Protein AF-A0A7S1C649-F1 (afdb_monomer_lite)

Structure (mmCIF, N/CA/C/O backbone):
data_AF-A0A7S1C649-F1
#
_entry.id   AF-A0A7S1C649-F1
#
loop_
_atom_site.group_PDB
_atom_site.id
_atom_site.type_symbol
_atom_site.label_atom_id
_atom_site.label_alt_id
_atom_site.label_comp_id
_atom_site.label_asym_id
_atom_site.label_entity_id
_atom_site.label_seq_id
_atom_site.pdbx_PDB_ins_code
_atom_site.Cartn_x
_atom_site.Cartn_y
_atom_site.Cartn_z
_atom_site.occupancy
_atom_site.B_iso_or_equiv
_atom_site.auth_seq_id
_atom_site.auth_comp_id
_atom_site.auth_asym_id
_atom_site.auth_atom_id
_atom_site.pdbx_PDB_model_num
ATOM 1 N N . GLY A 1 1 ? 18.032 -25.845 -44.531 1.00 39.97 1 GLY A N 1
ATOM 2 C CA . GLY A 1 1 ? 18.322 -24.751 -43.590 1.00 39.97 1 GLY A CA 1
ATOM 3 C C . GLY A 1 1 ? 17.434 -23.584 -43.937 1.00 39.97 1 GLY A C 1
ATOM 4 O O . GLY A 1 1 ? 17.631 -23.000 -44.990 1.00 39.97 1 GLY A O 1
ATOM 5 N N . GLY A 1 2 ? 16.410 -23.319 -43.126 1.00 42.88 2 GLY A N 1
ATOM 6 C CA . GLY A 1 2 ? 15.547 -22.150 -43.294 1.00 42.88 2 GLY A CA 1
ATOM 7 C C . GLY A 1 2 ? 16.139 -20.984 -42.515 1.00 42.88 2 GLY A C 1
ATOM 8 O O . GLY A 1 2 ? 16.253 -21.066 -41.295 1.00 42.88 2 GLY A O 1
ATOM 9 N N . ALA A 1 3 ? 16.570 -19.943 -43.223 1.00 55.69 3 ALA A N 1
ATOM 10 C CA . ALA A 1 3 ? 17.047 -18.710 -42.618 1.00 55.69 3 ALA A CA 1
ATOM 11 C C . ALA A 1 3 ? 15.863 -17.982 -41.966 1.00 55.69 3 ALA A C 1
ATOM 13 O O . ALA A 1 3 ? 14.916 -17.589 -42.647 1.00 55.69 3 ALA A O 1
ATOM 14 N N . VAL A 1 4 ? 15.916 -17.828 -40.644 1.00 62.75 4 VAL A N 1
ATOM 15 C CA . VAL A 1 4 ? 15.005 -16.952 -39.904 1.00 62.75 4 VAL A CA 1
ATOM 16 C C . VAL A 1 4 ? 15.317 -15.512 -40.334 1.00 62.75 4 VAL A C 1
ATOM 18 O O . VAL A 1 4 ? 16.488 -15.126 -40.296 1.00 62.75 4 VAL A O 1
ATOM 21 N N . PRO A 1 5 ? 14.331 -14.719 -40.792 1.00 55.03 5 PRO A N 1
ATOM 22 C CA . PRO A 1 5 ? 14.590 -13.365 -41.260 1.00 55.03 5 PRO A CA 1
ATOM 23 C C . PRO A 1 5 ? 15.141 -12.512 -40.112 1.00 55.03 5 PRO A C 1
ATOM 25 O O . PRO A 1 5 ? 14.540 -12.422 -39.042 1.00 55.03 5 PRO A O 1
ATOM 28 N N . ALA A 1 6 ? 16.279 -11.860 -40.359 1.00 56.81 6 ALA A N 1
ATOM 29 C CA . ALA A 1 6 ? 17.051 -11.036 -39.423 1.00 56.81 6 ALA A CA 1
ATOM 30 C C . ALA A 1 6 ? 16.337 -9.750 -38.938 1.00 56.81 6 ALA A C 1
ATOM 32 O O . ALA A 1 6 ? 16.978 -8.820 -38.458 1.00 56.81 6 ALA A O 1
ATOM 33 N N . SER A 1 7 ? 15.010 -9.677 -39.057 1.00 55.66 7 SER A N 1
ATOM 34 C CA . SER A 1 7 ? 14.184 -8.571 -38.557 1.00 55.66 7 SER A CA 1
ATOM 35 C C . SER A 1 7 ? 13.708 -8.780 -37.115 1.00 55.66 7 SER A C 1
ATOM 37 O O . SER A 1 7 ? 13.057 -7.905 -36.553 1.00 55.66 7 SER A O 1
ATOM 39 N N . ALA A 1 8 ? 14.036 -9.914 -36.496 1.00 57.38 8 ALA A N 1
ATOM 40 C CA . ALA A 1 8 ? 13.666 -10.235 -35.125 1.00 57.38 8 ALA A CA 1
ATOM 41 C C . ALA A 1 8 ? 14.913 -10.310 -34.236 1.00 57.38 8 ALA A C 1
ATOM 43 O O . ALA A 1 8 ? 15.452 -11.394 -34.069 1.00 57.38 8 ALA A O 1
ATOM 44 N N . MET A 1 9 ? 15.392 -9.173 -33.712 1.00 60.62 9 MET A N 1
ATOM 45 C CA . MET A 1 9 ? 16.090 -9.049 -32.408 1.00 60.62 9 MET A CA 1
ATOM 46 C C . MET A 1 9 ? 16.829 -7.707 -32.275 1.00 60.62 9 MET A C 1
ATOM 48 O O . MET A 1 9 ? 18.011 -7.647 -31.957 1.00 60.62 9 MET A O 1
ATOM 52 N N . THR A 1 10 ? 16.138 -6.584 -32.434 1.00 66.56 10 THR A N 1
ATOM 53 C CA . THR A 1 10 ? 16.530 -5.393 -31.665 1.00 66.56 10 THR A CA 1
ATOM 54 C C . THR A 1 10 ? 15.627 -5.341 -30.448 1.00 66.56 10 THR A C 1
ATOM 56 O O . THR A 1 10 ? 14.518 -4.814 -30.511 1.00 66.56 10 THR A O 1
ATOM 59 N N . LEU A 1 11 ? 16.075 -5.967 -29.355 1.00 69.38 11 LEU A N 1
ATOM 60 C CA . LEU A 1 11 ? 15.420 -5.866 -28.054 1.00 69.38 11 LEU A CA 1
ATOM 61 C C . LEU A 1 11 ? 15.352 -4.389 -27.665 1.00 69.38 11 LEU A C 1
ATOM 63 O O . LEU A 1 11 ? 16.375 -3.744 -27.438 1.00 69.38 11 LEU A O 1
ATOM 67 N N . ASN A 1 12 ? 14.139 -3.846 -27.612 1.00 83.00 12 ASN A N 1
ATOM 68 C CA . ASN A 1 12 ? 13.915 -2.482 -27.164 1.00 83.00 12 ASN A CA 1
ATOM 69 C C . ASN A 1 12 ? 14.004 -2.445 -25.633 1.00 83.00 12 ASN A C 1
ATOM 71 O O . ASN A 1 12 ? 12.995 -2.546 -24.934 1.00 83.00 12 ASN A O 1
ATOM 75 N N . THR A 1 13 ? 15.227 -2.326 -25.118 1.00 87.12 13 THR A N 1
ATOM 76 C CA . THR A 1 13 ? 15.520 -2.356 -23.677 1.00 87.12 13 THR A CA 1
ATOM 77 C C . THR A 1 13 ? 14.737 -1.297 -22.906 1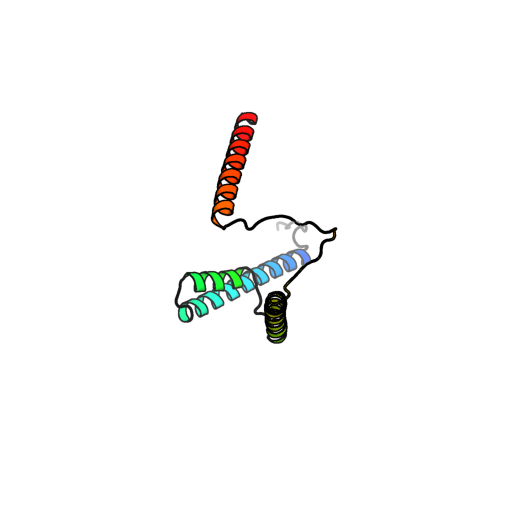.00 87.12 13 THR A C 1
ATOM 79 O O . THR A 1 13 ? 14.174 -1.602 -21.866 1.00 87.12 13 THR A O 1
ATOM 82 N N . LYS A 1 14 ? 14.566 -0.094 -23.467 1.00 88.56 14 LYS A N 1
ATOM 83 C CA . LYS A 1 14 ? 13.781 0.990 -22.849 1.00 88.56 14 LYS A CA 1
ATOM 84 C C . LYS A 1 14 ? 12.291 0.676 -22.722 1.00 88.56 14 LYS A C 1
ATOM 86 O O . LYS A 1 14 ? 11.599 1.263 -21.893 1.00 88.56 14 LYS A O 1
ATOM 91 N N . HIS A 1 15 ? 11.745 -0.143 -23.618 1.00 86.88 15 HIS A N 1
ATOM 92 C CA . HIS A 1 15 ? 10.364 -0.607 -23.499 1.00 86.88 15 HIS A CA 1
ATOM 93 C C . HIS A 1 15 ? 10.258 -1.657 -22.395 1.00 86.88 15 HIS A C 1
ATOM 95 O O . HIS A 1 15 ? 9.438 -1.512 -21.495 1.00 86.88 15 HIS A O 1
ATOM 101 N N . LEU A 1 16 ? 11.161 -2.638 -22.418 1.00 88.12 16 LEU A N 1
ATOM 102 C CA . LEU A 1 16 ? 11.224 -3.700 -21.420 1.00 88.12 16 LEU A CA 1
ATOM 103 C C . LEU A 1 16 ? 11.441 -3.152 -20.000 1.00 88.12 16 LEU A C 1
ATOM 105 O O . LEU A 1 16 ? 10.763 -3.563 -19.070 1.00 88.12 16 LEU A O 1
ATOM 109 N N . GLU A 1 17 ? 12.329 -2.174 -19.827 1.00 92.06 17 GLU A N 1
ATOM 110 C CA . GLU A 1 17 ? 12.572 -1.497 -18.546 1.00 92.06 17 GLU A CA 1
ATOM 111 C C . GLU A 1 17 ? 11.313 -0.811 -18.002 1.00 92.06 17 GLU A C 1
ATOM 113 O O . GLU A 1 17 ? 11.055 -0.854 -16.801 1.00 92.06 17 GLU A O 1
ATOM 118 N N . ARG A 1 18 ? 10.498 -0.203 -18.874 1.00 93.12 18 ARG A N 1
ATOM 119 C CA . ARG A 1 18 ? 9.234 0.428 -18.467 1.00 93.12 18 ARG A CA 1
ATOM 120 C C . ARG A 1 18 ? 8.210 -0.603 -18.008 1.00 93.12 18 ARG A C 1
ATOM 122 O O . ARG A 1 18 ? 7.574 -0.394 -16.979 1.00 93.12 18 ARG A O 1
ATOM 129 N N . GLU A 1 19 ? 8.074 -1.705 -18.738 1.00 92.06 19 GLU A N 1
ATOM 130 C CA . GLU A 1 19 ? 7.186 -2.806 -18.352 1.00 92.06 19 GLU A CA 1
ATOM 131 C C . GLU A 1 19 ? 7.620 -3.435 -17.025 1.00 92.06 19 GLU A C 1
ATOM 133 O O . GLU A 1 19 ? 6.793 -3.632 -16.136 1.00 92.06 19 GLU A O 1
ATOM 138 N N . LEU A 1 20 ? 8.923 -3.675 -16.853 1.00 93.81 20 LEU A N 1
ATOM 139 C CA . LEU A 1 20 ? 9.480 -4.206 -15.610 1.00 93.81 20 LEU A CA 1
ATOM 140 C C . LEU A 1 20 ? 9.240 -3.261 -14.432 1.00 93.81 20 LEU A C 1
ATOM 142 O O . LEU A 1 20 ? 8.791 -3.710 -13.380 1.00 93.81 20 LEU A O 1
ATOM 146 N N . ASN A 1 21 ? 9.479 -1.959 -14.601 1.00 94.00 21 ASN A N 1
ATOM 147 C CA . ASN A 1 21 ? 9.219 -0.982 -13.544 1.00 94.00 21 ASN A CA 1
ATOM 148 C C . ASN A 1 21 ? 7.736 -0.941 -13.162 1.00 94.00 21 ASN A C 1
ATOM 150 O O . ASN A 1 21 ? 7.414 -0.985 -11.977 1.00 94.00 21 ASN A O 1
ATOM 154 N N . SER A 1 22 ? 6.832 -0.948 -14.144 1.00 93.25 22 SER A N 1
ATOM 155 C CA . SER A 1 22 ? 5.390 -0.980 -13.885 1.00 93.25 22 SER A CA 1
ATOM 156 C C . SER A 1 22 ? 4.958 -2.252 -13.142 1.00 93.25 22 SER A C 1
ATOM 158 O O . SER A 1 22 ? 4.165 -2.185 -12.196 1.00 93.25 22 SER A O 1
ATOM 160 N N . ALA A 1 23 ? 5.515 -3.409 -13.508 1.00 93.19 23 ALA A N 1
ATOM 161 C CA . ALA A 1 23 ? 5.252 -4.669 -12.819 1.00 93.19 23 ALA A CA 1
ATOM 162 C C . ALA A 1 23 ? 5.764 -4.647 -11.367 1.00 93.19 23 ALA A C 1
ATOM 164 O O . ALA A 1 23 ? 5.054 -5.072 -10.456 1.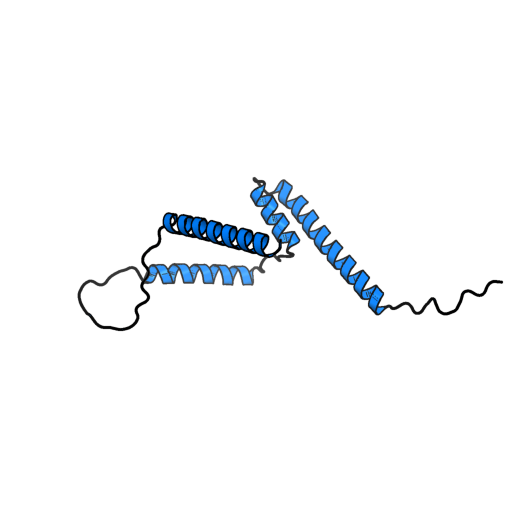00 93.19 23 ALA A O 1
ATOM 165 N N . ILE A 1 24 ? 6.961 -4.099 -11.135 1.00 95.00 24 ILE A N 1
ATOM 166 C CA . ILE A 1 24 ? 7.544 -3.954 -9.793 1.00 95.00 24 ILE A CA 1
ATOM 167 C C . ILE A 1 24 ? 6.691 -3.028 -8.921 1.00 95.00 24 ILE A C 1
ATOM 169 O O . ILE A 1 24 ? 6.433 -3.346 -7.762 1.00 95.00 24 ILE A O 1
ATOM 173 N N . GLU A 1 25 ? 6.249 -1.888 -9.449 1.00 92.75 25 GLU A N 1
ATOM 174 C CA . GLU A 1 25 ? 5.397 -0.944 -8.717 1.00 92.75 25 GLU A CA 1
ATOM 175 C C . GLU A 1 25 ? 4.049 -1.565 -8.343 1.00 92.75 25 GLU A C 1
ATOM 177 O O . GLU A 1 25 ? 3.595 -1.436 -7.204 1.00 92.75 25 GLU A O 1
ATOM 182 N N . THR A 1 26 ? 3.448 -2.308 -9.273 1.00 92.31 26 THR A N 1
ATOM 183 C CA . THR A 1 26 ? 2.195 -3.032 -9.034 1.00 92.31 26 THR A CA 1
ATOM 184 C C . THR A 1 26 ? 2.362 -4.069 -7.926 1.00 92.31 26 THR A C 1
ATOM 186 O O . THR A 1 26 ? 1.547 -4.126 -7.003 1.00 92.31 26 THR A O 1
ATOM 189 N N . GLU A 1 27 ? 3.442 -4.853 -7.965 1.00 92.75 27 GLU A N 1
ATOM 190 C CA . GLU A 1 27 ? 3.705 -5.866 -6.942 1.00 92.75 27 GLU A CA 1
ATOM 191 C C . GLU A 1 27 ? 4.000 -5.238 -5.576 1.00 92.75 27 GLU A C 1
ATOM 193 O O . GLU A 1 27 ? 3.499 -5.713 -4.559 1.00 92.75 27 GLU A O 1
ATOM 198 N N . ARG A 1 28 ? 4.736 -4.121 -5.531 1.00 91.62 28 ARG A N 1
ATOM 199 C CA . ARG A 1 28 ? 4.963 -3.372 -4.285 1.00 91.62 28 ARG A CA 1
ATOM 200 C C . ARG A 1 28 ? 3.653 -2.927 -3.646 1.00 91.62 28 ARG A C 1
ATOM 202 O O . ARG A 1 28 ? 3.472 -3.135 -2.447 1.00 91.62 28 ARG A O 1
ATOM 209 N N . ARG A 1 29 ? 2.734 -2.366 -4.437 1.00 91.25 29 ARG A N 1
ATOM 210 C CA . ARG A 1 29 ? 1.412 -1.958 -3.946 1.00 91.25 29 ARG A CA 1
ATOM 211 C C . ARG A 1 29 ? 0.619 -3.158 -3.434 1.00 91.25 29 ARG A C 1
ATOM 213 O O . ARG A 1 29 ? 0.074 -3.108 -2.335 1.00 91.25 29 ARG A O 1
ATOM 220 N N . ARG A 1 30 ? 0.599 -4.258 -4.193 1.00 94.25 30 ARG A N 1
ATOM 221 C CA . ARG A 1 30 ? -0.085 -5.497 -3.800 1.00 94.25 30 ARG A CA 1
ATOM 222 C C . ARG A 1 30 ? 0.432 -6.024 -2.458 1.00 94.25 30 ARG A C 1
ATOM 224 O O . ARG A 1 30 ? -0.364 -6.322 -1.572 1.00 94.25 30 ARG A O 1
ATOM 231 N N . LEU A 1 31 ? 1.753 -6.084 -2.288 1.00 94.12 31 LEU A N 1
ATOM 232 C CA . LEU A 1 31 ? 2.389 -6.525 -1.046 1.00 94.12 31 LEU A CA 1
ATOM 233 C C . LEU A 1 31 ? 2.075 -5.594 0.130 1.00 94.12 31 LEU A C 1
ATOM 235 O O . LEU A 1 31 ? 1.765 -6.079 1.215 1.00 94.12 31 LEU A O 1
ATOM 239 N N . ALA A 1 32 ? 2.108 -4.274 -0.071 1.00 91.50 32 ALA A N 1
ATOM 240 C CA . ALA A 1 32 ? 1.773 -3.307 0.975 1.00 91.50 32 ALA A CA 1
ATOM 241 C C . ALA A 1 32 ? 0.326 -3.475 1.470 1.00 91.50 32 ALA A C 1
ATOM 243 O O . ALA A 1 32 ? 0.071 -3.476 2.677 1.00 91.50 32 ALA A O 1
ATOM 244 N N . VAL A 1 33 ? -0.608 -3.676 0.539 1.00 94.19 33 VAL A N 1
ATOM 245 C CA . VAL A 1 33 ? -2.020 -3.931 0.840 1.00 94.19 33 VAL A CA 1
ATOM 246 C C . VAL A 1 33 ? -2.197 -5.258 1.575 1.00 94.19 33 VAL A C 1
ATOM 248 O O . VAL A 1 33 ? -2.909 -5.306 2.576 1.00 94.19 33 VAL A O 1
ATOM 251 N N . ASP A 1 34 ? -1.539 -6.328 1.132 1.00 95.12 34 ASP A N 1
ATOM 252 C CA . ASP A 1 34 ? -1.617 -7.635 1.794 1.00 95.12 34 ASP A CA 1
ATOM 253 C C . ASP A 1 34 ? -1.057 -7.591 3.220 1.00 95.12 34 ASP A C 1
ATOM 255 O O . ASP A 1 34 ? -1.681 -8.108 4.146 1.00 95.12 34 ASP A O 1
ATOM 259 N N . GLU A 1 35 ? 0.083 -6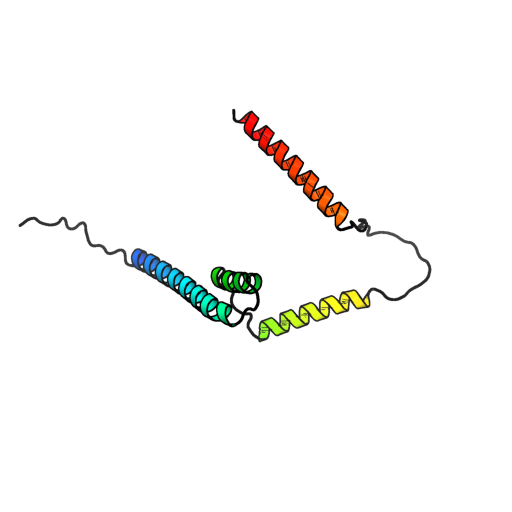.935 3.430 1.00 93.69 35 GLU A N 1
ATOM 260 C CA . GLU A 1 35 ? 0.648 -6.739 4.767 1.00 93.69 35 GLU A CA 1
ATOM 261 C C . GLU A 1 35 ? -0.267 -5.884 5.652 1.00 93.69 35 GLU A C 1
ATOM 263 O O . GLU A 1 35 ? -0.437 -6.181 6.838 1.00 93.69 35 GLU A O 1
ATOM 268 N N . MET A 1 36 ? -0.919 -4.861 5.089 1.00 94.06 36 MET A N 1
ATOM 269 C CA . MET A 1 36 ? -1.926 -4.093 5.818 1.00 94.06 36 MET A CA 1
ATOM 270 C C . MET A 1 36 ? -3.124 -4.961 6.200 1.00 94.06 36 MET A C 1
ATOM 272 O O . MET A 1 36 ? -3.534 -4.925 7.354 1.00 94.06 36 MET A O 1
ATOM 276 N N . LYS A 1 37 ? -3.647 -5.786 5.287 1.00 94.62 37 LYS A N 1
ATOM 277 C CA . LYS A 1 37 ? -4.748 -6.721 5.574 1.00 94.62 37 LYS A CA 1
ATOM 278 C C . LYS A 1 37 ? -4.376 -7.691 6.695 1.00 94.62 37 LYS A C 1
ATOM 280 O O . LYS A 1 37 ? -5.150 -7.854 7.637 1.00 94.62 37 LYS A O 1
ATOM 285 N N . LYS A 1 38 ? -3.179 -8.288 6.634 1.00 95.81 38 LYS A N 1
ATOM 286 C CA . LYS A 1 38 ? -2.663 -9.203 7.670 1.00 95.81 38 LYS A CA 1
ATOM 287 C C . LYS A 1 38 ? -2.541 -8.531 9.035 1.00 95.81 38 LYS A C 1
ATOM 289 O O . LYS A 1 38 ? -2.831 -9.154 10.050 1.00 95.81 38 LYS A O 1
ATOM 294 N N . ARG A 1 39 ? -2.117 -7.269 9.078 1.00 92.88 39 ARG A N 1
ATOM 295 C CA . ARG A 1 39 ? -2.037 -6.507 10.328 1.00 92.88 39 ARG A CA 1
ATOM 296 C C . ARG A 1 39 ? -3.430 -6.138 10.825 1.00 92.88 39 ARG A C 1
ATOM 298 O O . ARG A 1 39 ? -3.795 -6.491 11.940 1.00 92.88 39 ARG A O 1
ATOM 305 N N . ALA A 1 40 ? -4.221 -5.495 9.972 1.00 92.19 40 ALA A N 1
ATOM 306 C CA . ALA A 1 40 ? -5.525 -4.951 10.309 1.00 92.19 40 ALA A CA 1
ATOM 307 C C . ALA A 1 40 ? -6.478 -6.031 10.831 1.00 92.19 40 ALA A C 1
ATOM 309 O O . ALA A 1 40 ? -7.112 -5.805 11.851 1.00 92.19 40 ALA A O 1
ATOM 310 N N . VAL A 1 41 ? -6.498 -7.234 10.238 1.00 92.88 41 VAL A N 1
ATOM 311 C CA . VAL A 1 41 ? -7.384 -8.326 10.694 1.00 92.88 41 VAL A CA 1
ATOM 312 C C . VAL A 1 41 ? -7.170 -8.714 12.163 1.00 92.88 41 VAL A C 1
ATOM 314 O O . VAL A 1 41 ? -8.087 -9.220 12.800 1.00 92.88 41 VAL A O 1
ATOM 317 N N . THR A 1 42 ? -5.972 -8.479 12.709 1.00 94.50 42 THR A N 1
ATOM 318 C CA . THR A 1 42 ? -5.646 -8.792 14.109 1.00 94.50 42 THR A CA 1
ATOM 319 C C . THR A 1 42 ? -5.764 -7.584 15.036 1.00 94.50 42 THR A C 1
ATOM 321 O O . THR A 1 42 ? -5.936 -7.762 16.238 1.00 94.50 42 THR A O 1
ATOM 324 N N . THR A 1 43 ? -5.676 -6.363 14.503 1.00 92.75 43 THR A N 1
ATOM 325 C CA . THR A 1 43 ? -5.640 -5.134 15.309 1.00 92.75 43 THR A CA 1
ATOM 326 C C . THR A 1 43 ? -6.960 -4.371 15.355 1.00 92.75 43 THR A C 1
ATOM 328 O O . THR A 1 43 ? -7.181 -3.625 16.304 1.00 92.75 43 THR A O 1
ATOM 331 N N . THR A 1 44 ? -7.816 -4.482 14.338 1.00 93.75 44 THR A N 1
ATOM 332 C CA . THR A 1 44 ? -9.060 -3.698 14.256 1.00 93.75 44 THR A CA 1
ATOM 333 C C . THR A 1 44 ? -10.214 -4.399 14.955 1.00 93.75 44 THR A C 1
ATOM 335 O O . THR A 1 44 ? -10.378 -5.609 14.810 1.00 93.75 44 THR A O 1
ATOM 338 N N . ALA A 1 45 ? -11.054 -3.633 15.651 1.00 91.12 45 ALA A N 1
ATOM 339 C CA . ALA A 1 45 ? -12.244 -4.162 16.313 1.00 91.12 45 ALA A CA 1
ATOM 340 C C . ALA A 1 45 ? -13.468 -4.190 15.382 1.00 91.12 45 ALA A C 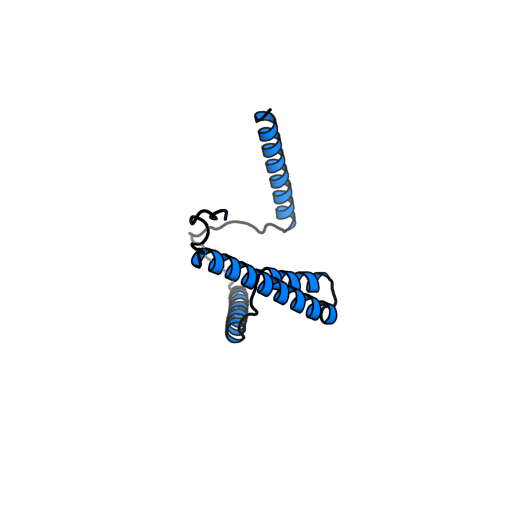1
ATOM 342 O O . ALA A 1 45 ? -14.407 -4.950 15.617 1.00 91.12 45 ALA A O 1
ATOM 343 N N . THR A 1 46 ? -13.463 -3.368 14.326 1.00 94.62 46 THR A N 1
ATOM 344 C CA . THR A 1 46 ? -14.586 -3.223 13.391 1.00 94.62 46 THR A CA 1
ATOM 345 C C . THR A 1 46 ? -14.152 -3.366 11.934 1.00 94.62 46 THR A C 1
ATOM 347 O O . THR A 1 46 ? -13.003 -3.112 11.569 1.00 94.62 46 THR A O 1
ATOM 350 N N . TYR A 1 47 ? -15.098 -3.761 11.079 1.00 92.56 47 TYR A N 1
ATOM 351 C CA . TYR A 1 47 ? -14.852 -3.880 9.642 1.00 92.56 47 TYR A CA 1
ATOM 352 C C . TYR A 1 47 ? -14.588 -2.523 8.978 1.00 92.56 47 TYR A C 1
ATOM 354 O O . TYR A 1 47 ? -13.748 -2.437 8.087 1.00 92.56 47 TYR A O 1
ATOM 362 N N . ASP A 1 48 ? -15.254 -1.460 9.428 1.00 93.75 48 ASP A N 1
ATOM 363 C CA . ASP A 1 48 ? -15.074 -0.122 8.856 1.00 93.75 48 ASP A CA 1
ATOM 364 C C . ASP A 1 48 ? -13.647 0.395 9.086 1.00 93.75 48 ASP A C 1
ATOM 366 O O . ASP A 1 48 ? -13.019 0.937 8.175 1.00 93.75 48 ASP A O 1
ATOM 370 N N . GLU A 1 49 ? -13.084 0.164 10.276 1.00 90.88 49 GLU A N 1
ATOM 371 C CA . GLU A 1 49 ? -11.676 0.461 10.569 1.00 90.88 49 GLU A CA 1
ATOM 372 C C . GLU A 1 49 ? -10.729 -0.345 9.678 1.00 90.88 49 GLU A C 1
ATOM 374 O O . GLU A 1 49 ? -9.788 0.212 9.110 1.00 90.88 49 GLU A O 1
ATOM 379 N N . PHE A 1 50 ? -10.998 -1.643 9.508 1.00 92.75 50 PHE A N 1
ATOM 380 C CA . PHE A 1 50 ? -10.236 -2.501 8.604 1.00 92.75 50 PHE A CA 1
ATOM 381 C C . PHE A 1 50 ? -10.263 -1.971 7.165 1.00 92.75 50 PHE A C 1
ATOM 383 O O . PHE A 1 50 ? -9.210 -1.796 6.550 1.00 92.75 50 PHE A O 1
ATOM 390 N N . ALA A 1 51 ? -11.452 -1.671 6.636 1.00 92.81 51 ALA A N 1
ATOM 391 C CA . ALA A 1 51 ? -11.637 -1.190 5.273 1.00 92.81 51 ALA A CA 1
ATOM 392 C C . ALA A 1 51 ? -10.904 0.137 5.040 1.00 92.81 51 ALA A C 1
ATOM 394 O O . ALA A 1 51 ? -10.242 0.306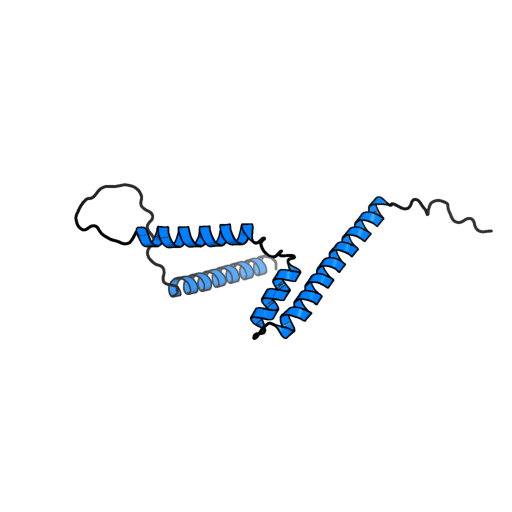 4.017 1.00 92.81 51 ALA A O 1
ATOM 395 N N . ASN A 1 52 ? -10.951 1.047 6.014 1.00 92.06 52 ASN A N 1
ATOM 396 C CA . ASN A 1 52 ? -10.245 2.321 5.937 1.00 92.06 52 ASN A CA 1
ATOM 397 C C . ASN A 1 52 ? -8.720 2.138 5.911 1.00 92.06 52 ASN A C 1
ATOM 399 O O . ASN A 1 52 ? -8.050 2.760 5.090 1.00 92.06 52 ASN A O 1
ATOM 403 N N . LEU A 1 53 ? -8.162 1.257 6.750 1.00 90.81 53 LEU A N 1
ATOM 404 C CA . LEU A 1 53 ? -6.720 0.979 6.757 1.00 90.81 53 LEU A CA 1
ATOM 405 C C . LEU A 1 53 ? -6.242 0.359 5.441 1.00 90.81 53 LEU A C 1
ATOM 407 O O . LEU A 1 53 ? -5.205 0.756 4.908 1.00 90.81 53 LEU A O 1
ATOM 411 N N . VAL A 1 54 ? -7.002 -0.598 4.908 1.00 93.31 54 VAL A N 1
ATOM 412 C CA . VAL A 1 54 ? -6.701 -1.238 3.622 1.00 93.31 54 VAL A CA 1
ATOM 413 C C . VAL A 1 54 ? -6.764 -0.222 2.486 1.00 93.31 54 VAL A C 1
ATOM 415 O O . VAL A 1 54 ? -5.843 -0.172 1.675 1.00 93.31 54 VAL A O 1
ATOM 418 N N . LYS A 1 55 ? -7.783 0.641 2.470 1.00 92.69 55 LYS A N 1
ATOM 419 C CA . LYS A 1 55 ? -7.925 1.698 1.465 1.00 92.69 55 LYS A CA 1
ATOM 420 C C . LYS A 1 55 ? -6.761 2.688 1.493 1.00 92.69 55 LYS A C 1
ATOM 422 O O . LYS A 1 55 ? -6.220 3.025 0.446 1.00 92.69 55 LYS A O 1
ATOM 427 N N . CYS A 1 56 ? -6.302 3.081 2.683 1.00 90.94 56 CYS A N 1
ATOM 428 C CA . CYS A 1 56 ? -5.104 3.912 2.810 1.00 90.94 56 CYS A CA 1
ATOM 429 C C . CYS A 1 56 ? -3.865 3.250 2.181 1.00 90.94 56 CYS A C 1
ATOM 431 O O . CYS A 1 56 ? -3.061 3.928 1.547 1.00 90.94 56 CYS A O 1
ATOM 433 N N . ALA A 1 57 ? -3.716 1.929 2.318 1.00 90.06 57 ALA A N 1
ATOM 434 C CA . ALA A 1 57 ? -2.622 1.200 1.681 1.00 90.06 57 ALA A CA 1
ATOM 435 C C . ALA A 1 57 ? -2.788 1.081 0.151 1.00 90.06 57 ALA A C 1
ATOM 437 O O . ALA A 1 57 ? -1.794 1.105 -0.570 1.00 90.06 57 ALA A O 1
ATOM 438 N N . GLU A 1 58 ? -4.018 0.973 -0.361 1.00 91.25 58 GLU A N 1
ATOM 439 C CA . GLU A 1 58 ? -4.309 0.917 -1.806 1.00 91.25 58 GLU A CA 1
ATOM 440 C C . GLU A 1 58 ? -4.010 2.242 -2.525 1.00 91.25 58 GLU A C 1
ATOM 442 O O . GLU A 1 58 ? -3.492 2.239 -3.649 1.00 91.25 58 GLU A O 1
ATOM 447 N N . ASP A 1 59 ? -4.284 3.357 -1.847 1.00 91.19 59 ASP A N 1
ATOM 448 C CA . ASP A 1 59 ? -4.011 4.721 -2.308 1.00 91.19 59 ASP A CA 1
ATOM 449 C C . ASP A 1 59 ? -2.537 5.139 -2.109 1.00 91.19 59 ASP A C 1
ATOM 451 O O . ASP A 1 59 ? -2.165 6.270 -2.419 1.00 91.19 59 ASP A O 1
ATOM 455 N N . ASP A 1 60 ? -1.686 4.227 -1.617 1.00 84.75 60 ASP A N 1
ATOM 456 C CA . ASP A 1 60 ? -0.256 4.446 -1.345 1.00 84.75 60 ASP A CA 1
ATOM 457 C C . ASP A 1 60 ? -0.009 5.637 -0.386 1.00 84.75 60 ASP A C 1
ATOM 459 O O . ASP A 1 60 ? 0.997 6.353 -0.459 1.00 84.75 60 ASP A O 1
ATOM 463 N N . LEU A 1 61 ? -0.961 5.869 0.531 1.00 81.88 61 LEU A N 1
ATOM 464 C CA . LEU A 1 61 ? -0.883 6.918 1.545 1.00 81.88 61 LEU A CA 1
ATOM 465 C C . LEU A 1 61 ? 0.169 6.533 2.584 1.00 81.88 61 LEU A C 1
ATOM 467 O O . LEU A 1 61 ? 0.000 5.603 3.378 1.00 81.88 61 LEU A O 1
ATOM 471 N N . LYS A 1 62 ? 1.272 7.281 2.595 1.00 73.62 62 LYS A N 1
ATOM 472 C CA . LYS A 1 62 ? 2.335 7.098 3.581 1.00 73.62 62 LYS A CA 1
ATOM 473 C C . LYS A 1 62 ? 1.873 7.590 4.954 1.00 73.62 62 LYS A C 1
ATOM 475 O O . LYS A 1 62 ? 1.236 8.643 5.034 1.00 73.62 62 LYS A O 1
ATOM 480 N N . PRO A 1 63 ? 2.221 6.877 6.040 1.00 68.06 63 PRO A N 1
ATOM 481 C CA . PRO A 1 63 ? 2.105 7.431 7.379 1.00 68.06 63 PRO A CA 1
ATOM 482 C C . PRO A 1 63 ? 2.858 8.760 7.427 1.00 68.06 63 PRO A C 1
ATOM 484 O O . PRO A 1 63 ? 3.982 8.840 6.930 1.00 68.06 63 PRO A O 1
ATOM 487 N N . LEU A 1 64 ? 2.228 9.787 7.997 1.00 71.19 64 LEU A N 1
ATOM 488 C CA . LEU A 1 64 ? 2.884 11.074 8.210 1.00 71.19 64 LEU A CA 1
ATOM 489 C C . LEU A 1 64 ? 4.153 10.862 9.027 1.00 71.19 64 LEU A C 1
ATOM 491 O O . LEU A 1 64 ? 4.145 10.121 10.016 1.00 71.19 64 LEU A O 1
ATOM 495 N N . ASP A 1 65 ? 5.222 11.545 8.634 1.00 74.00 65 ASP A N 1
ATOM 496 C CA . ASP A 1 65 ? 6.455 11.521 9.407 1.00 74.00 65 ASP A CA 1
ATOM 497 C C . ASP A 1 65 ? 6.180 12.151 10.792 1.00 74.00 65 ASP A C 1
ATOM 499 O O . ASP A 1 65 ? 5.350 13.067 10.899 1.00 74.00 65 ASP A O 1
ATOM 503 N N . PRO A 1 66 ? 6.830 11.720 11.891 1.00 70.00 66 PRO A N 1
ATOM 504 C CA . PRO A 1 66 ? 6.531 12.240 13.224 1.00 70.00 66 PRO A CA 1
ATOM 505 C C . PRO A 1 66 ? 6.645 13.769 13.310 1.00 70.00 66 PRO A C 1
ATOM 507 O O . PRO A 1 66 ? 5.839 14.408 13.989 1.00 70.00 66 PRO A O 1
ATOM 510 N N . GLY A 1 67 ? 7.574 14.373 12.559 1.00 70.75 67 GLY A N 1
ATOM 511 C CA . GLY A 1 67 ? 7.700 15.828 12.442 1.00 70.75 67 GLY A CA 1
ATOM 512 C C . GLY A 1 67 ? 6.498 16.496 11.762 1.00 70.75 67 GLY A C 1
ATOM 513 O O . GLY A 1 67 ? 6.031 17.540 12.218 1.00 70.75 67 GLY A O 1
ATOM 514 N N . GLU A 1 68 ? 5.939 15.878 10.722 1.00 70.56 68 GLU A N 1
ATOM 515 C CA . GLU A 1 68 ? 4.752 16.378 10.016 1.00 70.56 68 GLU A CA 1
ATOM 516 C C . GLU A 1 68 ? 3.493 16.248 10.880 1.00 70.56 68 GLU A C 1
ATOM 518 O O . GLU A 1 68 ? 2.664 17.160 10.919 1.00 70.56 68 GLU A O 1
ATOM 523 N N . SER A 1 69 ? 3.385 15.155 11.643 1.00 73.69 69 SER A N 1
ATOM 524 C CA . SER A 1 69 ? 2.279 14.934 12.580 1.00 73.69 69 SER A CA 1
ATOM 525 C C . SER A 1 69 ? 2.210 16.017 13.667 1.00 73.69 69 SER A C 1
ATOM 527 O O . SER A 1 69 ? 1.126 16.521 13.981 1.00 73.69 69 SER A O 1
ATOM 529 N N . PHE A 1 70 ? 3.367 16.449 14.187 1.00 72.38 70 PHE A N 1
ATOM 530 C CA . PHE A 1 70 ? 3.462 17.516 15.182 1.00 72.38 70 PHE A CA 1
ATOM 531 C C . PHE A 1 70 ? 2.992 18.855 14.611 1.00 72.38 70 PHE A C 1
ATOM 533 O O . PHE A 1 70 ? 2.188 19.547 15.237 1.00 72.38 70 PHE A O 1
ATOM 540 N N . VAL A 1 71 ? 3.432 19.199 13.397 1.00 73.69 71 VAL A N 1
ATOM 541 C CA . VAL A 1 71 ? 3.018 20.436 12.719 1.00 73.69 71 VAL A CA 1
ATOM 542 C C . VAL A 1 71 ? 1.513 20.436 12.449 1.00 73.69 71 VAL A C 1
ATOM 544 O O . VAL A 1 71 ? 0.850 21.452 12.679 1.00 73.69 71 VAL A O 1
ATOM 547 N N . LEU A 1 72 ? 0.950 19.307 12.010 1.00 73.81 72 LEU A N 1
ATOM 548 C CA . LEU A 1 72 ? -0.487 19.179 11.763 1.00 73.81 72 LEU A CA 1
ATOM 549 C C . LEU A 1 72 ? -1.295 19.338 13.060 1.00 73.81 72 LEU A C 1
ATOM 551 O O . LEU A 1 72 ? -2.250 20.113 13.110 1.00 73.81 72 LEU A O 1
ATOM 555 N N . SER A 1 73 ? -0.867 18.666 14.131 1.00 75.88 73 SER A N 1
ATOM 556 C CA . SER A 1 73 ? -1.502 18.737 15.452 1.00 75.88 73 SER A CA 1
ATOM 557 C C . SER A 1 73 ? -1.438 20.148 16.052 1.00 75.88 73 SER A C 1
ATOM 559 O O . SER A 1 73 ? -2.437 20.677 16.555 1.00 75.88 73 SER A O 1
ATOM 561 N N . HIS A 1 74 ? -0.290 20.818 15.922 1.00 72.81 74 HIS A N 1
ATOM 562 C CA . HIS A 1 74 ? -0.107 22.189 16.385 1.00 72.81 74 HIS A CA 1
ATOM 563 C C . HIS A 1 74 ? -0.992 23.172 15.601 1.00 72.81 74 HIS A C 1
ATOM 565 O O . HIS A 1 74 ? -1.658 24.021 16.194 1.00 72.81 74 HIS A O 1
ATOM 571 N N . ARG A 1 75 ? -1.100 23.010 14.275 1.00 67.50 75 ARG A N 1
ATOM 572 C CA . ARG A 1 75 ? -1.980 23.831 13.425 1.00 67.50 75 ARG A CA 1
ATOM 573 C C . ARG A 1 75 ? -3.462 23.667 13.756 1.00 67.50 75 ARG A C 1
ATOM 575 O O . ARG A 1 75 ? -4.179 24.668 13.809 1.00 67.50 75 ARG A O 1
ATOM 582 N N . ILE A 1 76 ? -3.919 22.442 14.013 1.00 73.19 76 ILE A N 1
ATOM 583 C CA . ILE A 1 76 ? -5.306 22.165 14.426 1.00 73.19 76 ILE A CA 1
ATOM 584 C C . ILE A 1 76 ? -5.597 22.785 15.804 1.00 73.19 76 ILE A C 1
ATOM 586 O O . ILE A 1 76 ? -6.681 23.317 16.039 1.00 73.19 76 ILE A O 1
ATOM 590 N N . SER A 1 77 ? -4.619 22.771 16.709 1.00 67.69 77 SER A N 1
ATOM 591 C CA . SER A 1 77 ? -4.759 23.354 18.049 1.00 67.69 77 SER A CA 1
ATOM 592 C C . SER A 1 77 ? -4.859 24.885 18.011 1.00 67.69 77 SER A C 1
ATOM 594 O O . SER A 1 77 ? -5.718 25.471 18.669 1.00 67.69 77 SER A O 1
ATOM 596 N N . VAL A 1 78 ? -4.044 25.547 17.184 1.00 64.12 78 VAL A N 1
ATOM 597 C CA . VAL A 1 78 ? -4.073 27.013 17.024 1.00 64.12 78 VAL A CA 1
ATOM 598 C C . VAL A 1 78 ? -5.380 27.488 16.378 1.00 64.12 78 VAL A C 1
ATOM 600 O O . VAL A 1 78 ? -5.941 28.500 16.795 1.00 64.12 78 VAL A O 1
ATOM 603 N N . SER A 1 79 ? -5.915 26.741 15.410 1.00 61.97 79 SER A N 1
ATOM 604 C CA . SER A 1 79 ? -7.176 27.097 14.742 1.00 61.97 79 SER A CA 1
ATOM 605 C C . SER A 1 79 ? -8.410 26.921 15.640 1.00 61.97 79 SER A C 1
ATOM 607 O O . SER A 1 79 ? -9.336 27.727 15.551 1.00 61.97 79 SER A O 1
ATOM 609 N N . LYS A 1 80 ? -8.406 25.962 16.578 1.00 59.78 80 LYS A N 1
ATOM 610 C CA . LYS A 1 80 ? -9.445 25.858 17.625 1.00 59.78 80 LYS A CA 1
ATOM 611 C C . LYS A 1 80 ? -9.379 27.010 18.637 1.00 59.78 80 LYS A C 1
ATOM 613 O O . LYS A 1 80 ? -10.421 27.530 19.032 1.00 59.78 80 LYS A O 1
ATOM 618 N N . ASN A 1 81 ? -8.177 27.454 19.008 1.00 56.34 81 ASN A N 1
ATOM 619 C CA . ASN A 1 81 ? -7.997 28.555 19.962 1.00 56.34 81 ASN A CA 1
ATOM 620 C C . ASN A 1 81 ? -8.338 29.930 19.363 1.00 56.34 81 ASN A C 1
ATOM 622 O O . ASN A 1 81 ? -8.895 30.769 20.067 1.00 56.34 81 ASN A O 1
ATOM 626 N N . ALA A 1 82 ? -8.084 30.147 18.069 1.00 58.09 82 ALA A N 1
ATOM 627 C CA . ALA A 1 82 ? -8.465 31.382 17.376 1.00 58.09 82 ALA A CA 1
ATOM 628 C C . ALA A 1 82 ? -9.993 31.561 17.260 1.00 58.09 82 ALA A C 1
ATOM 630 O O . ALA A 1 82 ? -10.490 32.684 17.311 1.00 58.09 82 ALA A O 1
ATOM 631 N N . ALA A 1 83 ? -10.751 30.464 17.151 1.00 56.31 83 ALA A N 1
ATOM 632 C CA . ALA A 1 83 ? -12.215 30.504 17.171 1.00 56.31 83 ALA A CA 1
ATOM 633 C C . ALA A 1 83 ? -12.780 30.745 18.587 1.00 56.31 83 ALA A C 1
ATOM 635 O O . ALA A 1 83 ? -13.799 31.414 18.738 1.00 56.31 83 ALA A O 1
ATOM 636 N N . ALA A 1 84 ? -12.105 30.247 19.631 1.00 54.34 84 ALA A N 1
ATOM 637 C CA . ALA A 1 84 ? -12.522 30.427 21.024 1.00 54.34 84 ALA A CA 1
ATOM 638 C C . ALA A 1 84 ? -12.229 31.837 21.582 1.00 54.34 84 ALA A C 1
ATOM 640 O O . ALA A 1 84 ? -12.937 32.297 22.475 1.00 54.34 84 ALA A O 1
ATOM 641 N N . SER A 1 85 ? -11.235 32.559 21.048 1.00 48.78 85 SER A N 1
ATOM 642 C CA . SER A 1 85 ? -10.888 33.919 21.495 1.00 48.78 85 SER A CA 1
ATOM 643 C C . SER A 1 85 ? -11.732 35.042 20.873 1.00 48.78 85 SER A C 1
ATOM 645 O O . SER A 1 85 ? -11.521 36.203 21.207 1.00 48.78 85 SER A O 1
ATOM 647 N N . ALA A 1 86 ? -12.680 34.732 19.980 1.00 46.62 86 ALA A N 1
ATOM 648 C CA . ALA A 1 86 ? -13.536 35.726 19.315 1.00 46.62 86 ALA A CA 1
ATOM 649 C C . ALA A 1 86 ? -14.966 35.819 19.898 1.00 46.62 86 ALA A C 1
ATOM 651 O O . ALA A 1 86 ? -15.790 36.575 19.389 1.00 46.62 86 ALA A O 1
ATOM 652 N N . GLY A 1 87 ? -15.278 35.055 20.953 1.00 46.25 87 GLY A N 1
ATOM 653 C CA . GLY A 1 87 ? -16.646 34.870 21.458 1.00 46.25 87 GLY A CA 1
ATOM 654 C C . GLY A 1 87 ? -16.964 35.487 22.823 1.00 46.25 87 GLY A C 1
ATOM 655 O O . GLY A 1 87 ? -17.882 35.004 23.480 1.00 46.25 87 GLY A O 1
ATOM 656 N N . GLY A 1 88 ? -16.228 36.504 23.291 1.00 39.84 88 GLY A N 1
ATOM 657 C CA . GLY A 1 88 ? -16.403 37.022 24.653 1.00 39.84 88 GLY A CA 1
ATOM 658 C C . GLY A 1 88 ? -16.188 38.524 24.831 1.00 39.84 88 GLY A C 1
ATOM 659 O O . GLY A 1 88 ? -15.072 38.955 25.087 1.00 39.84 88 GLY A O 1
ATOM 660 N N . SER A 1 89 ? -17.310 39.254 24.858 1.00 41.31 89 SER A N 1
ATOM 661 C CA . SER A 1 89 ? -17.531 40.563 25.504 1.00 41.31 89 SER A CA 1
ATOM 662 C C . SER A 1 89 ? -17.244 41.847 24.709 1.00 41.31 89 SER A C 1
ATOM 664 O O . SER A 1 89 ? -16.108 42.297 24.613 1.00 41.31 89 SER A O 1
ATOM 666 N N . ALA A 1 90 ? -18.322 42.515 24.275 1.00 34.19 90 ALA A N 1
ATOM 667 C CA . ALA A 1 90 ? -18.547 43.935 24.567 1.00 34.19 90 ALA A CA 1
ATOM 668 C C . ALA A 1 90 ? -20.020 44.310 24.329 1.00 34.19 90 ALA A C 1
ATOM 670 O O . ALA A 1 90 ? -20.579 44.112 23.250 1.00 34.19 90 ALA A O 1
ATOM 671 N N . ALA A 1 91 ? -20.645 44.852 25.370 1.00 42.47 91 ALA A N 1
ATOM 672 C CA . ALA A 1 91 ? -21.911 45.557 25.299 1.00 42.47 91 ALA A CA 1
ATOM 673 C C . ALA A 1 91 ? -21.770 46.891 24.537 1.00 42.47 91 ALA A C 1
ATOM 675 O O . ALA A 1 91 ? -20.697 47.483 24.506 1.00 42.47 91 ALA A O 1
ATOM 676 N N . ALA A 1 92 ? -22.916 47.381 24.055 1.00 35.91 92 ALA A N 1
ATOM 677 C CA . ALA A 1 92 ? -23.222 48.771 23.704 1.00 35.91 92 ALA A CA 1
ATOM 678 C C . ALA A 1 92 ? -22.594 49.378 22.425 1.00 35.91 92 ALA A C 1
ATOM 680 O O . ALA A 1 92 ? -21.445 49.790 22.394 1.00 35.91 92 ALA A O 1
ATOM 681 N N . GLY A 1 93 ? -23.467 49.577 21.426 1.00 39.53 93 GLY A N 1
ATOM 682 C CA . GLY A 1 93 ? -23.617 50.846 20.697 1.00 39.53 93 GLY A CA 1
ATOM 683 C C . GLY A 1 93 ? -22.539 51.258 19.685 1.00 39.53 93 GLY A C 1
ATOM 684 O O . GLY A 1 93 ? -21.498 51.778 20.060 1.00 39.53 93 GLY A O 1
ATOM 685 N N . GLY A 1 94 ? -22.877 51.206 18.389 1.00 32.16 94 GLY A N 1
ATOM 686 C CA . GLY A 1 94 ? -22.185 51.996 17.358 1.00 32.16 94 GLY A CA 1
ATOM 687 C C . GLY A 1 94 ? -22.289 51.439 15.935 1.00 32.16 94 GLY A C 1
ATOM 688 O O . GLY A 1 94 ? -21.541 50.547 15.563 1.00 32.16 94 GLY A O 1
ATOM 689 N N . ARG A 1 95 ? -23.197 52.001 15.120 1.00 43.84 95 ARG A N 1
ATOM 690 C CA . ARG A 1 95 ? -23.167 51.950 13.634 1.00 43.84 95 ARG A CA 1
ATOM 691 C C . ARG A 1 95 ? -21.846 52.600 13.171 1.00 43.84 95 ARG A C 1
ATOM 693 O O . ARG A 1 95 ? -21.465 53.594 13.773 1.00 43.84 95 ARG A O 1
ATOM 700 N N . THR A 1 96 ? -21.108 52.106 12.175 1.00 39.12 96 THR A N 1
ATOM 701 C CA . THR A 1 96 ? -21.344 52.270 10.722 1.00 39.12 96 THR A CA 1
ATOM 702 C C . THR A 1 96 ? -20.442 51.295 9.932 1.00 39.12 96 THR A C 1
ATOM 704 O O . THR A 1 96 ? -19.296 51.068 10.283 1.00 39.12 96 THR A O 1
ATOM 707 N N . HIS A 1 97 ? -21.020 50.527 9.005 1.00 48.44 97 HIS A N 1
ATOM 708 C CA . HIS A 1 97 ? -20.931 50.652 7.536 1.00 48.44 97 HIS A CA 1
ATOM 709 C C . HIS A 1 97 ? -19.680 50.036 6.873 1.00 48.44 97 HIS A C 1
ATOM 711 O O . HIS A 1 97 ? -18.609 50.628 6.872 1.00 48.44 97 HIS A O 1
ATOM 717 N N . LEU A 1 98 ? -19.947 48.913 6.182 1.00 39.88 98 LEU A N 1
ATOM 718 C CA . LEU A 1 98 ? -19.293 48.368 4.977 1.00 39.88 98 LEU A CA 1
ATOM 719 C C . LEU A 1 98 ? -18.550 47.035 5.189 1.00 39.88 98 LEU A C 1
ATOM 721 O O . LEU A 1 98 ? -17.411 46.994 5.634 1.00 39.88 98 LEU A O 1
ATOM 725 N N . GLY A 1 99 ? -19.222 45.936 4.827 1.00 39.50 99 GLY A N 1
ATOM 726 C CA . GLY A 1 99 ? -18.636 44.589 4.798 1.00 39.50 99 GLY A CA 1
ATOM 727 C C . GLY A 1 99 ? -19.641 43.462 5.035 1.00 39.50 99 GLY A C 1
ATOM 728 O O . GLY A 1 99 ? -19.423 42.593 5.867 1.00 39.50 99 GLY A O 1
ATOM 729 N N . GLN A 1 100 ? -20.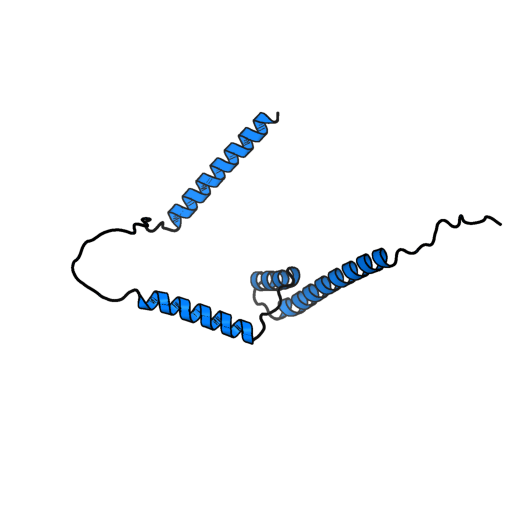781 43.521 4.354 1.00 46.19 100 GLN A N 1
ATOM 730 C CA . GLN A 1 100 ? -21.873 42.557 4.417 1.00 46.19 100 GLN A CA 1
ATOM 731 C C . GLN A 1 100 ? -21.458 41.232 3.753 1.00 46.19 100 GLN A C 1
ATOM 733 O O . GLN A 1 100 ? -21.310 41.179 2.537 1.00 46.19 100 GLN A O 1
ATOM 738 N N . ILE A 1 101 ? -21.333 40.158 4.534 1.00 47.88 101 ILE A N 1
ATOM 739 C CA . ILE A 1 101 ? -21.591 38.794 4.050 1.00 47.88 101 ILE A CA 1
ATOM 740 C C . ILE A 1 101 ? -22.721 38.242 4.913 1.00 47.88 101 ILE A C 1
ATOM 742 O O . ILE A 1 101 ? -22.533 37.805 6.044 1.00 47.88 101 ILE A O 1
ATOM 746 N N . ALA A 1 102 ? -23.932 38.413 4.392 1.00 44.47 102 ALA A N 1
ATOM 747 C CA . ALA A 1 102 ? -25.158 37.867 4.941 1.00 44.47 102 ALA A CA 1
ATOM 748 C C . ALA A 1 102 ? -25.276 36.375 4.591 1.00 44.47 102 ALA A C 1
ATOM 750 O O . ALA A 1 102 ? -24.851 35.957 3.517 1.00 44.47 102 ALA A O 1
ATOM 751 N N . GLY A 1 103 ? -25.909 35.611 5.480 1.00 41.41 103 GLY A N 1
ATOM 752 C CA . GLY A 1 103 ? -26.262 34.201 5.290 1.00 41.41 103 GLY A CA 1
ATOM 753 C C . GLY A 1 103 ? -26.071 33.444 6.600 1.00 41.41 103 GLY A C 1
ATOM 754 O O . GLY A 1 103 ? -25.061 32.783 6.786 1.00 41.41 103 GLY A O 1
ATOM 755 N N . VAL A 1 104 ? -26.830 33.782 7.647 1.00 47.06 104 VAL A N 1
ATOM 756 C CA . VAL A 1 104 ? -28.067 33.070 8.036 1.00 47.06 104 VAL A CA 1
ATOM 757 C C . VAL A 1 104 ? -27.800 31.571 8.172 1.00 47.06 104 VAL A C 1
ATOM 759 O O . VAL A 1 104 ? -27.570 30.885 7.183 1.00 47.06 104 VAL A O 1
ATOM 762 N N . GLY A 1 105 ? -27.800 31.103 9.422 1.00 54.06 105 GLY A N 1
ATOM 763 C CA . GLY A 1 105 ? -27.587 29.708 9.779 1.00 54.06 105 GLY A CA 1
ATOM 764 C C . GLY A 1 105 ? -28.583 28.802 9.073 1.00 54.06 105 GLY A C 1
ATOM 765 O O . GLY A 1 105 ? -29.757 28.771 9.425 1.00 54.06 105 GLY A O 1
ATOM 766 N N . GLU A 1 106 ? -28.083 28.069 8.089 1.00 49.44 106 GLU A N 1
ATOM 767 C CA . GLU A 1 106 ? -28.808 27.003 7.422 1.00 49.44 106 GLU A CA 1
ATOM 768 C C . GLU A 1 106 ? -28.660 25.761 8.300 1.00 49.44 106 GLU A C 1
ATOM 770 O O . GLU A 1 106 ? -27.558 25.239 8.508 1.00 49.44 106 GLU A O 1
ATOM 775 N N . THR A 1 107 ? -29.761 25.344 8.919 1.00 62.16 107 THR A N 1
ATOM 776 C CA . THR A 1 107 ? -29.755 24.118 9.720 1.00 62.16 107 THR A CA 1
ATOM 777 C C . THR A 1 107 ? -29.543 22.921 8.792 1.00 62.16 107 THR A C 1
ATOM 779 O O . THR A 1 107 ? -29.884 22.965 7.610 1.00 62.16 107 THR A O 1
ATOM 782 N N . ALA A 1 108 ? -28.958 21.836 9.307 1.00 58.03 108 ALA A N 1
ATOM 783 C CA . ALA A 1 108 ? -28.629 20.647 8.511 1.00 58.03 108 ALA A CA 1
ATOM 784 C C . ALA A 1 108 ? -29.830 20.078 7.720 1.00 58.03 108 ALA A C 1
ATOM 786 O O . ALA A 1 108 ? -29.640 19.415 6.704 1.00 58.03 108 ALA A O 1
ATOM 787 N N . GLU A 1 109 ? -31.051 20.383 8.156 1.00 56.81 109 GLU A N 1
ATOM 788 C CA . GLU A 1 109 ? -32.311 19.976 7.538 1.00 56.81 109 GLU A CA 1
ATOM 789 C C . GLU A 1 109 ? -32.651 20.762 6.254 1.00 56.81 109 GLU A C 1
ATOM 791 O O . GLU A 1 109 ? -33.197 20.203 5.304 1.00 56.81 109 GLU A O 1
ATOM 796 N N . GLU A 1 110 ? -32.263 22.038 6.154 1.00 57.22 110 GLU A N 1
ATOM 797 C CA . GLU A 1 110 ? -32.404 22.807 4.906 1.00 57.22 110 GLU A CA 1
ATOM 798 C C . GLU A 1 110 ? -31.400 22.350 3.842 1.00 57.22 110 GLU A C 1
ATOM 800 O O . GLU A 1 110 ? -31.720 22.319 2.648 1.00 57.22 110 GLU A O 1
ATOM 805 N N . ARG A 1 111 ? -30.216 21.898 4.278 1.00 60.50 111 ARG A N 1
ATOM 806 C CA . ARG A 1 111 ? -29.177 21.378 3.383 1.00 60.50 111 ARG A CA 1
ATOM 807 C C . ARG A 1 111 ? -29.615 20.090 2.690 1.00 60.50 111 ARG A C 1
ATOM 809 O O . ARG A 1 111 ? -29.471 19.977 1.475 1.00 60.50 111 ARG A O 1
ATOM 816 N N . THR A 1 112 ? -30.200 19.148 3.431 1.00 63.97 112 THR A N 1
ATOM 817 C CA . THR A 1 112 ? -30.688 17.882 2.858 1.00 63.97 112 THR A CA 1
ATOM 818 C C . THR A 1 112 ? -31.871 18.102 1.919 1.00 63.97 112 THR A C 1
ATOM 820 O O . THR A 1 112 ? -31.979 17.422 0.898 1.00 63.97 112 THR A O 1
ATOM 823 N N . LYS A 1 113 ? -32.721 19.099 2.196 1.00 71.44 113 LYS A N 1
ATOM 824 C CA . LYS A 1 113 ? -33.813 19.474 1.294 1.00 71.44 113 LYS A CA 1
ATOM 825 C C . LYS A 1 113 ? -33.297 20.043 -0.033 1.00 71.44 113 LYS A C 1
ATOM 827 O O . LYS A 1 113 ? -33.751 19.602 -1.088 1.00 71.44 113 LYS A O 1
ATOM 832 N N . ARG A 1 114 ? -32.306 20.945 -0.005 1.00 67.00 114 ARG A N 1
ATOM 833 C CA . ARG A 1 114 ? -31.668 21.454 -1.236 1.00 67.00 114 ARG A CA 1
ATOM 834 C C . ARG A 1 114 ? -30.947 20.366 -2.020 1.00 67.00 114 ARG A C 1
ATOM 836 O O . ARG A 1 114 ? -31.027 20.351 -3.245 1.00 67.00 114 ARG A O 1
ATOM 843 N N . GLU A 1 115 ? -30.249 19.462 -1.338 1.00 63.66 115 GLU A N 1
ATOM 844 C CA . GLU A 1 115 ? -29.575 18.339 -1.996 1.00 63.66 115 GLU A CA 1
ATOM 845 C C . GLU A 1 115 ? -30.586 17.406 -2.681 1.00 63.66 115 GLU A C 1
ATOM 847 O O . GLU A 1 115 ? -30.369 16.996 -3.823 1.00 63.66 115 GLU A O 1
ATOM 852 N N . GLY A 1 116 ? -31.735 17.152 -2.046 1.00 68.62 116 GLY A N 1
ATOM 853 C CA . GLY A 1 116 ? -32.839 16.406 -2.654 1.00 68.62 116 GLY A CA 1
ATOM 854 C C . GLY A 1 116 ? -33.419 17.086 -3.902 1.00 68.62 116 GLY A C 1
ATOM 855 O O . GLY A 1 116 ? -33.614 16.431 -4.928 1.00 68.62 116 GLY A O 1
ATOM 856 N N . GLU A 1 117 ? -33.648 18.400 -3.855 1.00 67.81 117 GLU A N 1
ATOM 857 C CA . GLU A 1 117 ? -34.154 19.177 -4.998 1.00 67.81 117 GLU A CA 1
ATOM 858 C C . GLU A 1 117 ? -33.146 19.222 -6.163 1.00 67.81 117 GLU A C 1
ATOM 860 O O . GLU A 1 117 ? -33.530 19.053 -7.324 1.00 67.81 117 GLU A O 1
ATOM 865 N N . ALA A 1 118 ? -31.848 19.344 -5.870 1.00 73.50 118 ALA A N 1
ATOM 866 C CA . ALA A 1 118 ? -30.792 19.349 -6.883 1.00 73.50 118 ALA A CA 1
ATOM 867 C C . ALA A 1 118 ? -30.659 17.998 -7.610 1.00 73.50 118 ALA A C 1
ATOM 869 O O . ALA A 1 118 ? -30.458 17.958 -8.828 1.00 73.50 118 ALA A O 1
ATOM 870 N N . LEU A 1 119 ? -30.814 16.880 -6.891 1.00 71.62 119 LEU A N 1
ATOM 871 C CA . LEU A 1 119 ? -30.812 15.544 -7.494 1.00 71.62 119 LEU A CA 1
ATOM 872 C C . LEU A 1 119 ? -32.034 15.324 -8.399 1.00 71.62 119 LEU A C 1
ATOM 874 O O . LEU A 1 119 ? -31.905 14.723 -9.470 1.00 71.62 119 LEU A O 1
ATOM 878 N N . MET A 1 120 ? -33.195 15.866 -8.020 1.00 72.81 120 MET A N 1
ATOM 879 C CA . MET A 1 120 ? -34.404 15.833 -8.849 1.00 72.81 120 MET A CA 1
ATOM 880 C C . MET A 1 120 ? -34.246 16.666 -10.132 1.00 72.81 120 MET A C 1
ATOM 882 O O . MET A 1 120 ? -34.636 16.207 -11.210 1.00 72.81 120 MET A O 1
ATOM 886 N N . GLU A 1 121 ? -33.613 17.844 -10.066 1.00 74.81 121 GLU A N 1
ATOM 887 C CA . GLU A 1 121 ? -33.325 18.657 -11.258 1.00 74.81 121 GLU A CA 1
ATOM 888 C C . GLU A 1 121 ? -32.321 17.963 -12.195 1.00 74.81 121 GLU A C 1
ATOM 890 O O . GLU A 1 121 ? -32.515 17.931 -13.417 1.00 74.81 121 GLU A O 1
ATOM 895 N N . LEU A 1 122 ? -31.272 17.344 -11.643 1.00 72.00 122 LEU A N 1
ATOM 896 C CA . LEU A 1 122 ? -30.298 16.591 -12.436 1.00 72.00 122 LEU A CA 1
ATOM 897 C C . LEU A 1 122 ? -30.965 15.401 -13.145 1.00 72.00 122 LEU A C 1
ATOM 899 O O . LEU A 1 122 ? -30.733 15.180 -14.337 1.00 72.00 122 LEU A O 1
ATOM 903 N N . GLY A 1 123 ? -31.851 14.682 -12.448 1.00 75.12 123 GLY A N 1
ATOM 904 C CA . GLY A 1 123 ? -32.650 13.598 -13.021 1.00 75.12 123 GLY A CA 1
ATOM 905 C C . GLY A 1 123 ? -33.531 14.064 -14.185 1.00 75.12 123 GLY A C 1
ATOM 906 O O . GLY A 1 123 ? -33.546 13.428 -15.243 1.00 75.12 123 GLY A O 1
ATOM 907 N N . ALA A 1 124 ? -34.195 15.215 -14.045 1.00 76.44 124 ALA A N 1
ATOM 908 C CA . ALA A 1 124 ? -35.018 15.798 -15.105 1.00 76.44 124 ALA A CA 1
ATOM 909 C C . ALA A 1 124 ? -34.188 16.189 -16.342 1.00 76.44 124 ALA A C 1
ATOM 911 O O . ALA A 1 124 ? -34.591 15.916 -17.476 1.00 76.44 124 ALA A O 1
ATOM 912 N N . ARG A 1 125 ? -32.992 16.759 -16.145 1.00 74.94 125 ARG A N 1
ATOM 913 C CA . ARG A 1 125 ? -32.073 17.115 -17.241 1.00 74.94 125 ARG A CA 1
ATOM 914 C C . ARG A 1 125 ? -31.535 15.889 -17.975 1.00 74.94 125 ARG A C 1
ATOM 916 O O . ARG A 1 125 ? -31.452 15.898 -19.203 1.00 74.94 125 ARG A O 1
ATOM 923 N N . VAL A 1 126 ? -31.205 14.819 -17.250 1.00 79.31 126 VAL A N 1
ATOM 924 C CA . VAL A 1 126 ? -30.761 13.550 -17.850 1.00 79.31 126 VAL A CA 1
ATOM 925 C C . VAL A 1 126 ? -31.897 12.900 -18.644 1.00 79.31 126 VAL A C 1
ATOM 927 O O . VAL A 1 126 ? -31.675 12.450 -19.769 1.00 79.31 126 VAL A O 1
ATOM 930 N N . ALA A 1 127 ? -33.126 12.913 -18.121 1.00 73.25 127 ALA A N 1
ATOM 931 C CA . ALA A 1 127 ? -34.298 12.405 -18.831 1.00 73.25 127 ALA A CA 1
ATOM 932 C C . ALA A 1 127 ? -34.612 13.217 -20.103 1.00 73.25 127 ALA A C 1
ATOM 934 O O . ALA A 1 127 ? -34.897 12.634 -21.150 1.00 73.25 127 ALA A O 1
ATOM 935 N N . ALA A 1 128 ? -34.500 14.548 -20.045 1.00 70.81 128 ALA A N 1
ATOM 936 C CA . ALA A 1 128 ? -34.672 15.421 -21.206 1.00 70.81 128 ALA A CA 1
ATOM 937 C C . ALA A 1 128 ? -33.590 15.179 -22.271 1.00 70.81 128 ALA A C 1
ATOM 939 O O . ALA A 1 128 ? -33.905 15.038 -23.452 1.00 70.81 128 ALA A O 1
ATOM 940 N N . LYS A 1 129 ? -32.324 15.031 -21.860 1.00 72.88 129 LYS A N 1
ATOM 941 C CA . LYS A 1 129 ? -31.216 14.718 -22.774 1.00 72.88 129 LYS A CA 1
ATOM 942 C C . LYS A 1 129 ? -31.373 13.342 -23.425 1.00 72.88 129 LYS A C 1
ATOM 944 O O . LYS A 1 129 ? -31.048 13.186 -24.596 1.00 72.88 129 LYS A O 1
ATOM 949 N N . LYS A 1 130 ? -31.923 12.364 -22.700 1.00 71.06 130 LYS A N 1
ATOM 950 C CA . LYS A 1 130 ? -32.219 11.028 -23.236 1.00 71.06 130 LYS A CA 1
ATOM 951 C C . LYS A 1 130 ? -33.367 11.042 -24.253 1.00 71.06 130 LYS A C 1
ATOM 953 O O . LYS A 1 130 ? -33.335 10.252 -25.185 1.00 71.06 130 LYS A O 1
ATOM 958 N N . ARG A 1 131 ? -34.342 11.949 -24.110 1.00 60.00 131 ARG A N 1
ATOM 959 C CA . ARG A 1 131 ? -35.417 12.159 -25.100 1.00 60.00 131 ARG A CA 1
ATOM 960 C C . ARG A 1 131 ? -34.977 12.950 -26.331 1.00 60.00 131 ARG A C 1
ATOM 962 O O . ARG A 1 131 ? -35.558 12.752 -27.381 1.00 60.00 131 ARG A O 1
ATOM 969 N N . ALA A 1 132 ? -33.972 13.817 -26.215 1.00 59.78 132 ALA A N 1
ATOM 970 C CA . ALA A 1 132 ? -33.411 14.551 -27.354 1.00 59.78 132 ALA A CA 1
ATOM 971 C C . ALA A 1 132 ? -32.428 13.717 -28.204 1.00 59.78 132 ALA A C 1
ATOM 973 O O . ALA A 1 132 ? -32.014 14.159 -29.270 1.00 59.78 132 ALA A O 1
ATOM 974 N N . ALA A 1 133 ? -32.023 12.544 -27.708 1.00 55.38 133 ALA A N 1
ATOM 975 C CA . ALA A 1 133 ? -31.109 11.617 -28.376 1.00 55.38 133 ALA A CA 1
ATOM 976 C C . ALA A 1 133 ? -31.822 10.384 -28.976 1.00 55.38 133 ALA A C 1
ATOM 978 O O . ALA A 1 133 ? -31.145 9.445 -29.394 1.00 55.38 133 ALA A O 1
ATOM 979 N N . ALA A 1 134 ? -33.159 10.381 -28.973 1.00 51.88 134 ALA A N 1
ATOM 980 C CA . ALA A 1 134 ? -34.027 9.399 -29.622 1.00 51.88 134 ALA A CA 1
ATOM 981 C C . ALA A 1 134 ? -34.772 10.080 -30.775 1.00 51.88 134 ALA A C 1
ATOM 983 O O . ALA A 1 134 ? -34.965 9.409 -31.809 1.00 51.88 134 ALA A O 1
#

Secondary structure (DSSP, 8-state):
--PPPTTS----HHHHHHHHHHHHHHHHHHHHHHHHHHHHHHH-SSHHHHHHHHHHHHTT-PPPPHHHHHHHHHHHHHHHHHHHTTSS---S---------------HHHHHHHHHHHHHHHHHHHHHHHHTT-

Radius of gyration: 29.61 Å; chains: 1; bounding box: 54×77×69 Å

Sequence (134 aa):
GGAVPASAMTLNTKHLERELNSAIETERRRLAVDEMKKRAVTTTATYDEFANLVKCAEDDLKPLDPGESFVLSHRISVSKNAAASAGGSAAAGGRTHLGQIAGVGETAEERTKREGEALMELGARVAAKKRAAA

pLDDT: mean 71.7, std 18.55, range [32.16, 95.81]

Foldseek 3Di:
DDDDPPPPDPPPVVVVVVVVVVVVVVVVLVVQLVVLLVVCVVPPPDPVSSVVSSVCSNVVPDDDDPVRVVVVVVVVVVVVVVVVVVPDDDDDDDDDDDDDDDDDDDPPVNVVVVVVVVVVVVVVVVVVVVVVVD

InterPro domains:
  IPR031733 Dynein attachment factor, N-terminal [PF15867] (11-68)
  IPR042422 Coiled-coil domain-containing protein 103 [PTHR28572] (7-68)

Organism: NCBI:txid1486930